Protein AF-A0A533YJF3-F1 (afdb_monomer_lite)

pLDDT: mean 78.31, std 11.24, range [48.12, 91.44]

Foldseek 3Di:
DAAEEEEELVQACVVVVLPDDPNPVSSVVVLVVVLVVCVVQVHAYEYEYECAPPADQDWDWDQDSNHTYIYDHHPDGSVVVQVVVCVVCPPSYDYHYHPVSVVCVVVVSD

Structure (mmCIF, N/CA/C/O backbone):
data_AF-A0A533YJF3-F1
#
_entry.id   AF-A0A533YJF3-F1
#
loop_
_atom_site.group_PDB
_atom_site.id
_atom_site.type_symbol
_atom_site.label_atom_id
_atom_site.label_alt_id
_atom_site.label_comp_id
_atom_site.label_asym_id
_atom_site.label_entity_id
_atom_site.label_seq_id
_atom_site.pdbx_PDB_ins_code
_atom_site.Cartn_x
_atom_site.Cartn_y
_atom_site.Cartn_z
_atom_site.occupancy
_atom_site.B_iso_or_equiv
_atom_site.auth_seq_id
_atom_site.auth_comp_id
_atom_site.auth_asym_id
_atom_site.auth_atom_id
_atom_site.pdbx_PDB_model_num
ATOM 1 N N . MET A 1 1 ? -16.515 4.798 11.829 1.00 59.16 1 MET A N 1
ATOM 2 C CA . MET A 1 1 ? -15.249 5.525 11.594 1.00 59.16 1 MET A CA 1
ATOM 3 C C . MET A 1 1 ? -14.653 4.998 10.298 1.00 59.16 1 MET A C 1
ATOM 5 O O . MET A 1 1 ? -14.738 3.791 10.093 1.00 59.16 1 MET A O 1
ATOM 9 N N . PRO A 1 2 ? -14.149 5.843 9.387 1.00 64.62 2 PRO A N 1
ATOM 10 C CA . PRO A 1 2 ? -13.474 5.351 8.194 1.00 64.62 2 PRO A CA 1
ATOM 11 C C . PRO A 1 2 ? -12.150 4.689 8.591 1.00 64.62 2 PRO A C 1
ATOM 13 O O . PRO A 1 2 ? -11.321 5.322 9.231 1.00 64.62 2 PRO A O 1
ATOM 16 N N . ILE A 1 3 ? -11.971 3.425 8.216 1.00 83.00 3 ILE A N 1
ATOM 17 C CA . ILE A 1 3 ? -10.722 2.689 8.436 1.00 83.00 3 ILE A CA 1
ATOM 18 C C . ILE A 1 3 ? -9.735 3.089 7.336 1.00 83.00 3 ILE A C 1
ATOM 20 O O . ILE A 1 3 ? -10.097 3.099 6.158 1.00 83.00 3 ILE A O 1
ATOM 24 N N . HIS A 1 4 ? -8.505 3.434 7.707 1.00 88.12 4 HIS A N 1
ATOM 25 C CA . HIS A 1 4 ? -7.435 3.755 6.767 1.00 88.12 4 HIS A CA 1
ATOM 26 C C . HIS A 1 4 ? -6.879 2.470 6.154 1.00 88.12 4 HIS A C 1
ATOM 28 O O . HIS A 1 4 ? -6.322 1.626 6.848 1.00 88.12 4 HIS A O 1
ATOM 34 N N . LEU A 1 5 ? -7.011 2.305 4.845 1.00 88.75 5 LEU A N 1
ATOM 35 C CA . LEU A 1 5 ? -6.532 1.116 4.146 1.00 88.75 5 LEU A CA 1
ATOM 36 C C . LEU A 1 5 ? -5.090 1.305 3.698 1.00 88.75 5 LEU A C 1
ATOM 38 O O . LEU A 1 5 ? -4.789 2.261 2.990 1.00 88.75 5 LEU A O 1
ATOM 42 N N . ILE A 1 6 ? -4.207 0.388 4.074 1.00 90.06 6 ILE A N 1
ATOM 43 C CA . ILE A 1 6 ? -2.807 0.371 3.644 1.00 90.06 6 ILE A CA 1
ATOM 44 C C . ILE A 1 6 ? -2.612 -0.860 2.764 1.00 90.06 6 ILE A C 1
ATOM 46 O O . ILE A 1 6 ? -2.769 -1.973 3.246 1.00 90.06 6 ILE A O 1
ATOM 50 N N . ILE A 1 7 ? -2.288 -0.679 1.488 1.00 88.44 7 ILE A N 1
ATOM 51 C CA . ILE A 1 7 ? -2.281 -1.751 0.484 1.00 88.44 7 ILE A CA 1
ATOM 52 C C . ILE A 1 7 ? -0.867 -1.981 -0.053 1.00 88.44 7 ILE A C 1
ATOM 54 O O . ILE A 1 7 ? -0.214 -1.025 -0.462 1.00 88.44 7 ILE A O 1
ATOM 58 N N . ASP A 1 8 ? -0.420 -3.235 -0.138 1.00 88.62 8 ASP A N 1
ATOM 59 C CA . ASP A 1 8 ? 0.775 -3.616 -0.902 1.00 88.62 8 ASP A CA 1
ATOM 60 C C . ASP A 1 8 ? 0.469 -3.646 -2.408 1.00 88.62 8 ASP A C 1
ATOM 62 O O . ASP A 1 8 ? -0.250 -4.507 -2.926 1.00 88.62 8 ASP A O 1
ATOM 66 N N . GLY A 1 9 ? 1.035 -2.686 -3.131 1.00 85.38 9 GLY A N 1
ATOM 67 C CA . GLY A 1 9 ? 0.805 -2.506 -4.553 1.00 85.38 9 GLY A CA 1
ATOM 68 C C . GLY A 1 9 ? 1.432 -3.585 -5.437 1.00 85.38 9 GLY A C 1
ATOM 69 O O . GLY A 1 9 ? 0.842 -3.915 -6.464 1.00 85.38 9 GLY A O 1
ATOM 70 N N . TYR A 1 10 ? 2.590 -4.162 -5.086 1.00 80.62 10 TYR A N 1
ATOM 71 C CA . TYR A 1 10 ? 3.215 -5.199 -5.926 1.00 80.62 10 TYR A CA 1
ATOM 72 C C . TYR A 1 10 ? 2.609 -6.569 -5.701 1.00 80.62 10 TYR A C 1
ATOM 74 O O . TYR A 1 10 ? 2.462 -7.318 -6.669 1.00 80.62 10 TYR A O 1
ATOM 82 N N . ASN A 1 11 ? 2.234 -6.888 -4.464 1.00 81.50 11 ASN A N 1
ATOM 83 C CA . ASN A 1 11 ? 1.509 -8.119 -4.190 1.00 81.50 11 ASN A CA 1
ATOM 84 C C . ASN A 1 11 ? 0.163 -8.107 -4.928 1.00 81.50 11 ASN A C 1
ATOM 86 O O . ASN A 1 11 ? -0.113 -9.003 -5.729 1.00 81.50 11 ASN A O 1
ATOM 90 N N . LEU A 1 12 ? -0.601 -7.015 -4.807 1.00 80.38 12 LEU A N 1
ATOM 91 C CA . LEU A 1 12 ? -1.875 -6.863 -5.508 1.00 80.38 12 LEU A CA 1
ATOM 92 C C . LEU A 1 12 ? -1.720 -6.885 -7.038 1.00 80.38 12 LEU A C 1
ATOM 94 O O . LEU A 1 12 ? -2.510 -7.518 -7.744 1.00 80.38 12 LEU A O 1
ATOM 98 N N . LEU A 1 13 ? -0.673 -6.245 -7.568 1.00 81.69 13 LEU A N 1
ATOM 99 C CA . LEU A 1 13 ? -0.343 -6.314 -8.991 1.00 81.69 13 LEU A CA 1
ATOM 100 C C . LEU A 1 13 ? 0.030 -7.742 -9.417 1.00 81.69 13 LEU A C 1
ATOM 102 O O . LEU A 1 13 ? -0.377 -8.188 -10.488 1.00 81.69 13 LEU A O 1
ATOM 106 N N . GLY A 1 14 ? 0.774 -8.471 -8.585 1.00 77.56 14 GLY A N 1
ATOM 107 C CA . GLY A 1 14 ? 1.148 -9.869 -8.784 1.00 77.56 14 GLY A CA 1
ATOM 108 C C . GLY A 1 14 ? -0.039 -10.805 -8.870 1.00 77.56 14 GLY A C 1
ATOM 109 O O . GLY A 1 14 ? -0.146 -11.552 -9.845 1.00 77.56 14 GLY A O 1
ATOM 110 N N . VAL A 1 15 ? -0.960 -10.708 -7.913 1.00 73.50 15 VAL A N 1
ATOM 111 C CA . VAL A 1 15 ? -2.160 -11.551 -7.875 1.00 73.50 15 VAL A CA 1
ATOM 112 C C . VAL A 1 15 ? -3.065 -11.297 -9.083 1.00 73.50 15 VAL A C 1
ATOM 114 O O . VAL A 1 15 ? -3.593 -12.242 -9.664 1.00 73.50 15 VAL A O 1
ATOM 117 N N . ARG A 1 16 ? -3.148 -10.054 -9.573 1.00 73.31 16 ARG A N 1
ATOM 118 C CA . ARG A 1 16 ? -3.883 -9.710 -10.807 1.00 73.31 16 ARG A CA 1
ATOM 119 C C . ARG A 1 16 ? -3.207 -10.177 -12.107 1.00 73.31 16 ARG A C 1
ATOM 121 O O . ARG A 1 16 ? -3.606 -9.763 -13.195 1.00 73.31 16 ARG A O 1
ATOM 128 N N . GLY A 1 17 ? -2.151 -10.992 -12.034 1.00 68.75 17 GLY A N 1
ATOM 129 C CA . GLY A 1 17 ? -1.367 -11.406 -13.205 1.00 68.75 17 GLY A CA 1
ATOM 130 C C . GLY A 1 17 ? -0.593 -10.242 -13.837 1.00 68.75 17 GLY A C 1
ATOM 131 O O . GLY A 1 17 ? -0.248 -10.247 -15.026 1.00 68.75 17 GLY A O 1
ATOM 132 N N . GLY A 1 18 ? -0.339 -9.194 -13.054 1.00 66.88 18 GLY A N 1
ATOM 133 C CA . GLY A 1 18 ? 0.171 -7.918 -13.524 1.00 66.88 18 GLY A CA 1
ATOM 134 C C . GLY A 1 18 ? 1.687 -7.848 -13.712 1.00 66.88 18 GLY A C 1
ATOM 135 O O . GLY A 1 18 ? 2.180 -6.902 -14.313 1.00 66.88 18 GLY A O 1
ATOM 136 N N . LEU A 1 19 ? 2.430 -8.869 -13.277 1.00 67.00 19 LEU A N 1
ATOM 137 C CA . LEU A 1 19 ? 3.902 -8.877 -13.295 1.00 67.00 19 LEU A CA 1
ATOM 138 C C . LEU A 1 19 ? 4.534 -9.235 -14.654 1.00 67.00 19 LEU A C 1
ATOM 140 O O . LEU A 1 19 ? 5.758 -9.262 -14.768 1.00 67.00 19 LEU A O 1
ATOM 144 N N . ARG A 1 20 ? 3.727 -9.515 -15.686 1.00 69.75 20 ARG A N 1
ATOM 145 C CA . ARG A 1 20 ? 4.179 -9.780 -17.068 1.00 69.75 20 ARG A CA 1
ATOM 146 C C . ARG A 1 20 ? 3.738 -8.657 -18.012 1.00 69.75 20 ARG A C 1
ATOM 148 O O . ARG A 1 20 ? 2.610 -8.182 -17.887 1.00 69.75 20 ARG A O 1
ATOM 155 N N . GLY A 1 21 ? 4.567 -8.296 -18.993 1.00 76.44 21 GLY A N 1
ATOM 156 C CA . GLY A 1 21 ? 4.271 -7.229 -19.962 1.00 76.44 21 GLY A CA 1
ATOM 157 C C . GLY A 1 21 ? 4.566 -5.831 -19.412 1.00 76.44 21 GLY A C 1
ATOM 158 O O . GLY A 1 21 ? 5.531 -5.659 -18.672 1.00 76.44 21 GLY A O 1
ATOM 159 N N . ASP A 1 22 ? 3.742 -4.843 -19.768 1.00 80.62 22 ASP A N 1
ATOM 160 C CA . ASP A 1 22 ? 3.894 -3.458 -19.306 1.00 80.62 22 ASP A CA 1
ATOM 161 C C . ASP A 1 22 ? 3.424 -3.300 -17.848 1.00 80.62 22 ASP A C 1
ATOM 163 O O . ASP A 1 22 ? 2.250 -3.069 -17.551 1.00 80.62 22 ASP A O 1
ATOM 167 N N . VAL A 1 23 ? 4.362 -3.502 -16.921 1.00 80.44 23 VAL A N 1
ATOM 168 C CA . VAL A 1 23 ? 4.137 -3.403 -15.470 1.00 80.44 23 VAL A CA 1
ATOM 169 C C . VAL A 1 23 ? 3.732 -1.983 -15.067 1.00 80.44 23 VAL A C 1
ATOM 171 O O . VAL A 1 23 ? 2.938 -1.825 -14.141 1.00 80.44 23 VAL A O 1
ATOM 174 N N . GLU A 1 24 ? 4.226 -0.963 -15.769 1.00 80.00 24 GLU A N 1
ATOM 175 C CA . GLU A 1 24 ? 3.951 0.436 -15.442 1.00 80.00 24 GLU A CA 1
ATOM 176 C C . GLU A 1 24 ? 2.514 0.814 -15.810 1.00 80.00 24 GLU A C 1
ATOM 178 O O . GLU A 1 24 ? 1.769 1.325 -14.974 1.00 80.00 24 GLU A O 1
ATOM 183 N N . ALA A 1 25 ? 2.055 0.441 -17.008 1.00 83.06 25 ALA A N 1
ATOM 184 C CA . ALA A 1 25 ? 0.659 0.642 -17.399 1.00 83.06 25 ALA A CA 1
ATOM 185 C C . ALA A 1 25 ? -0.323 -0.070 -16.450 1.00 83.06 25 ALA A C 1
ATOM 187 O O . ALA A 1 25 ? -1.403 0.445 -16.144 1.00 83.06 25 ALA A O 1
ATOM 188 N N . LYS A 1 26 ? 0.053 -1.253 -15.953 1.00 83.75 26 LYS A N 1
ATOM 189 C CA . LYS A 1 26 ? -0.765 -2.021 -15.008 1.00 83.75 26 LYS A CA 1
ATOM 190 C C . LYS A 1 26 ? -0.738 -1.447 -13.593 1.00 83.75 26 LYS A C 1
ATOM 192 O O . LYS A 1 26 ? -1.768 -1.475 -12.923 1.00 83.75 26 LYS A O 1
ATOM 197 N N . ARG A 1 27 ? 0.393 -0.894 -13.150 1.00 83.69 27 ARG A N 1
ATOM 198 C CA . ARG A 1 27 ? 0.491 -0.100 -11.916 1.00 83.69 27 ARG A CA 1
ATOM 199 C C . ARG A 1 27 ? -0.468 1.090 -11.979 1.00 83.69 27 ARG A C 1
ATOM 201 O O . ARG A 1 27 ? -1.263 1.273 -11.063 1.00 83.69 27 ARG A O 1
ATOM 208 N N . GLU A 1 28 ? -0.453 1.845 -13.073 1.00 84.62 28 GLU A N 1
ATOM 209 C CA . GLU A 1 28 ? -1.360 2.982 -13.274 1.00 84.62 28 GLU A CA 1
ATOM 210 C C . GLU A 1 28 ? -2.835 2.551 -13.335 1.00 84.62 28 GLU A C 1
ATOM 212 O O . GLU A 1 28 ? -3.717 3.208 -12.781 1.00 84.62 28 GLU A O 1
ATOM 217 N N . ALA A 1 29 ? -3.138 1.411 -13.965 1.00 86.25 29 ALA A N 1
ATOM 218 C CA . ALA A 1 29 ? -4.478 0.825 -13.917 1.00 86.25 29 ALA A CA 1
ATOM 219 C C . ALA A 1 29 ? -4.901 0.463 -12.481 1.00 86.25 29 ALA A C 1
ATOM 221 O O . ALA A 1 29 ? -6.015 0.784 -12.075 1.00 86.25 29 ALA A O 1
ATOM 222 N N . LEU A 1 30 ? -4.000 -0.127 -11.690 1.00 85.38 30 LEU A N 1
ATOM 223 C CA . LEU A 1 30 ? -4.269 -0.476 -10.297 1.00 85.38 30 LEU A CA 1
ATOM 224 C C . LEU A 1 30 ? -4.567 0.760 -9.438 1.00 85.38 30 LEU A C 1
ATOM 226 O O . LEU A 1 30 ? -5.522 0.754 -8.663 1.00 85.38 30 LEU A O 1
ATOM 230 N N . ILE A 1 31 ? -3.777 1.825 -9.591 1.00 87.19 31 ILE A N 1
ATOM 231 C CA . ILE A 1 31 ? -3.993 3.095 -8.885 1.00 87.19 31 ILE A CA 1
ATOM 232 C C . ILE A 1 31 ? -5.381 3.653 -9.227 1.00 87.19 31 ILE A C 1
ATOM 234 O O . ILE A 1 31 ? -6.135 4.016 -8.326 1.00 87.19 31 ILE A O 1
ATOM 238 N N . ARG A 1 32 ? -5.771 3.654 -10.507 1.00 88.31 32 ARG A N 1
ATOM 239 C CA . ARG A 1 32 ? -7.107 4.111 -10.929 1.00 88.31 32 ARG A CA 1
ATOM 240 C C . ARG A 1 32 ? -8.239 3.274 -10.329 1.00 88.31 32 ARG A C 1
ATOM 242 O O . ARG A 1 32 ? -9.220 3.836 -9.840 1.00 88.31 32 ARG A O 1
ATOM 249 N N . ASP A 1 33 ? -8.095 1.953 -10.299 1.00 86.31 33 ASP A N 1
ATOM 250 C CA . ASP A 1 33 ? -9.098 1.060 -9.707 1.00 86.31 33 ASP A CA 1
ATOM 251 C C . ASP A 1 33 ? -9.288 1.318 -8.206 1.00 86.31 33 ASP A C 1
ATOM 253 O O . ASP A 1 33 ? -10.420 1.384 -7.710 1.00 86.31 33 ASP A O 1
ATOM 257 N N . LEU A 1 34 ? -8.180 1.498 -7.481 1.00 85.88 34 LEU A N 1
ATOM 258 C CA . LEU A 1 34 ? -8.188 1.807 -6.053 1.00 85.88 34 LEU A CA 1
ATOM 259 C C . LEU A 1 34 ? -8.771 3.196 -5.775 1.00 85.88 34 LEU A C 1
ATOM 261 O O . LEU A 1 34 ? -9.487 3.371 -4.789 1.00 85.88 34 LEU A O 1
ATOM 265 N N . ALA A 1 35 ? -8.549 4.167 -6.662 1.00 87.81 35 ALA A N 1
ATOM 266 C CA . ALA A 1 35 ? -9.127 5.500 -6.541 1.00 87.81 35 ALA A CA 1
ATOM 267 C C . ALA A 1 35 ? -10.652 5.443 -6.680 1.00 87.81 35 ALA A C 1
ATOM 269 O O . ALA A 1 35 ? -11.380 6.034 -5.877 1.00 87.81 35 ALA A O 1
ATOM 270 N N . GLY A 1 36 ? -11.143 4.640 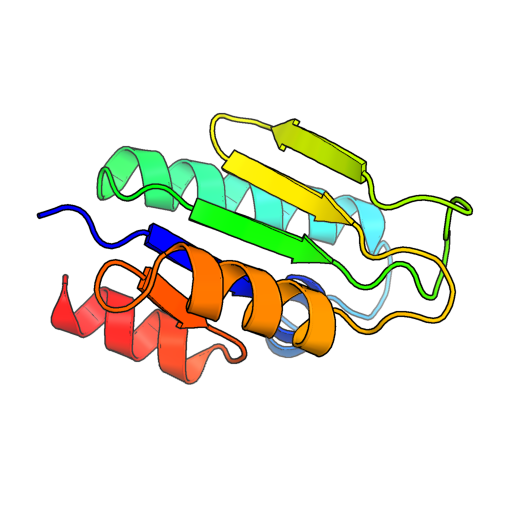-7.630 1.00 87.00 36 GLY A N 1
ATOM 271 C CA . GLY A 1 36 ? -12.566 4.340 -7.767 1.00 87.00 36 GLY A CA 1
ATOM 272 C C . GLY A 1 36 ? -13.139 3.632 -6.535 1.00 87.00 36 GLY A C 1
ATOM 273 O O . GLY A 1 36 ? -14.240 3.959 -6.092 1.00 87.00 36 GLY A O 1
ATOM 274 N N . TYR A 1 37 ? -12.400 2.694 -5.932 1.00 83.25 37 TYR A N 1
ATOM 275 C CA . TYR A 1 37 ? -12.813 2.050 -4.680 1.00 83.25 37 TYR A CA 1
ATOM 276 C C . TYR A 1 37 ? -12.928 3.055 -3.527 1.00 83.25 37 TYR A C 1
ATOM 278 O O . TYR A 1 37 ? -13.963 3.103 -2.856 1.00 83.25 37 TYR A O 1
ATOM 286 N N . ARG A 1 38 ? -11.909 3.904 -3.347 1.00 85.56 38 ARG A N 1
ATOM 287 C CA . ARG A 1 38 ? -11.911 4.989 -2.361 1.00 85.56 38 ARG A CA 1
ATOM 288 C C . ARG A 1 38 ? -13.110 5.915 -2.550 1.00 85.56 38 ARG A C 1
ATOM 290 O O . ARG A 1 38 ? -13.776 6.220 -1.569 1.00 85.56 38 ARG A O 1
ATOM 297 N N . GLN A 1 39 ? -13.409 6.353 -3.775 1.00 85.38 39 GLN A N 1
ATOM 298 C CA . GLN A 1 39 ? -14.561 7.230 -4.031 1.00 85.38 39 GLN A CA 1
ATOM 299 C C . GLN A 1 39 ? -15.893 6.569 -3.664 1.00 85.38 39 GLN A C 1
ATOM 301 O O . GLN A 1 39 ? -16.766 7.232 -3.112 1.00 85.38 39 GLN A O 1
ATOM 306 N N . ARG A 1 40 ? -16.048 5.266 -3.929 1.00 83.69 40 ARG A N 1
ATOM 307 C CA . ARG A 1 40 ? -17.278 4.532 -3.597 1.00 83.69 40 ARG A CA 1
ATOM 308 C C . ARG A 1 40 ? -17.456 4.297 -2.099 1.00 83.69 40 ARG A C 1
ATOM 310 O O . ARG A 1 40 ? -18.583 4.333 -1.620 1.00 83.69 40 ARG A O 1
ATOM 317 N N . LYS A 1 41 ? -16.373 3.998 -1.374 1.00 82.19 41 LYS A N 1
ATOM 318 C CA . LYS A 1 41 ? -16.432 3.598 0.044 1.00 82.19 41 LYS A CA 1
ATOM 319 C C . LYS A 1 41 ? -16.122 4.729 1.029 1.00 82.19 41 LYS A C 1
ATOM 321 O O . LYS A 1 41 ? -16.501 4.639 2.189 1.00 82.19 41 LYS A O 1
ATOM 326 N N . GLY A 1 42 ? -15.441 5.787 0.594 1.00 83.88 42 GLY A N 1
ATOM 327 C CA . GLY A 1 42 ? -15.068 6.933 1.431 1.00 83.88 42 GLY A CA 1
ATOM 328 C C . GLY A 1 42 ? -13.914 6.672 2.408 1.00 83.88 42 GLY A C 1
ATOM 329 O O . GLY A 1 42 ? -13.598 7.538 3.220 1.00 83.88 42 GLY A O 1
ATOM 330 N N . HIS A 1 43 ? -13.273 5.504 2.345 1.00 85.12 43 HIS A N 1
ATOM 331 C CA . HIS A 1 43 ? -12.121 5.175 3.184 1.00 85.12 43 HIS A CA 1
ATOM 332 C C . HIS A 1 43 ? -10.832 5.785 2.618 1.00 85.12 43 HIS A C 1
ATOM 334 O O . HIS A 1 43 ? -10.595 5.663 1.414 1.00 85.12 43 HIS A O 1
ATOM 340 N N . PRO A 1 44 ? -9.978 6.417 3.443 1.00 88.25 44 PRO A N 1
ATOM 341 C CA . PRO A 1 44 ? -8.617 6.754 3.045 1.00 88.25 44 PRO A CA 1
ATOM 342 C C . PRO A 1 44 ? -7.871 5.492 2.609 1.00 88.25 44 PRO A C 1
ATOM 344 O O . PRO A 1 44 ? -7.991 4.450 3.252 1.00 88.25 44 PRO A O 1
ATOM 347 N N . VAL A 1 45 ? -7.121 5.580 1.513 1.00 90.06 45 VAL A N 1
ATOM 348 C CA . VAL A 1 45 ? -6.338 4.460 0.986 1.00 90.06 45 VAL A CA 1
ATOM 349 C C . VAL A 1 45 ? -4.926 4.954 0.696 1.00 90.06 45 VAL A C 1
ATOM 351 O O . VAL A 1 45 ? -4.747 5.914 -0.062 1.00 90.06 45 VAL A O 1
ATOM 354 N N . THR A 1 46 ? -3.949 4.263 1.271 1.00 91.44 46 THR A N 1
ATOM 355 C CA . THR A 1 46 ? -2.524 4.415 0.996 1.00 91.44 46 THR A CA 1
ATOM 356 C C . THR A 1 46 ? -2.013 3.151 0.317 1.00 91.44 46 THR A C 1
ATOM 358 O O . THR A 1 46 ? -2.215 2.048 0.814 1.00 91.44 46 THR A O 1
ATOM 361 N N . VAL A 1 47 ? -1.346 3.294 -0.823 1.00 90.31 47 VAL A N 1
ATOM 362 C CA . VAL A 1 47 ? -0.767 2.184 -1.587 1.00 90.31 47 VAL A CA 1
ATOM 363 C C . VAL A 1 47 ? 0.744 2.255 -1.475 1.00 90.31 47 VAL A C 1
ATOM 365 O O . VAL A 1 47 ? 1.339 3.264 -1.840 1.00 90.31 47 VAL A O 1
ATOM 368 N N . VAL A 1 48 ? 1.367 1.189 -0.990 1.00 89.56 48 VAL A N 1
ATOM 369 C CA . VAL A 1 48 ? 2.813 1.080 -0.829 1.00 89.56 48 VAL A CA 1
ATOM 370 C C . VAL A 1 48 ? 3.381 0.227 -1.955 1.00 89.56 48 VAL A C 1
ATOM 372 O O . VAL A 1 48 ? 2.980 -0.917 -2.143 1.00 89.56 48 VAL A O 1
ATOM 375 N N . PHE A 1 49 ? 4.333 0.767 -2.705 1.00 86.19 49 PHE A N 1
ATOM 376 C CA . PHE A 1 49 ? 5.069 0.039 -3.730 1.00 86.19 49 PHE A CA 1
ATOM 377 C C . PHE A 1 49 ? 6.534 -0.115 -3.328 1.00 86.19 49 PHE A C 1
ATOM 379 O O . PHE A 1 49 ? 7.198 0.864 -2.992 1.00 86.19 49 PHE A O 1
ATOM 386 N N . ASP A 1 50 ? 7.051 -1.337 -3.434 1.00 80.12 50 ASP A N 1
ATOM 387 C CA . ASP A 1 50 ? 8.467 -1.628 -3.221 1.00 80.12 50 ASP A CA 1
ATOM 388 C C . ASP A 1 50 ? 9.363 -0.914 -4.259 1.00 80.12 50 ASP A C 1
ATOM 390 O O . ASP A 1 50 ? 9.225 -1.069 -5.476 1.00 80.12 50 ASP A O 1
ATOM 394 N N . GLY A 1 51 ? 10.305 -0.106 -3.783 1.00 66.75 51 GLY A N 1
ATOM 395 C CA . GLY A 1 51 ? 11.260 0.637 -4.597 1.00 66.75 51 GLY A CA 1
ATOM 396 C C . GLY A 1 51 ? 12.309 -0.217 -5.321 1.00 66.75 51 GLY A C 1
ATOM 397 O O . GLY A 1 51 ? 13.128 0.351 -6.045 1.00 66.75 51 GLY A O 1
ATOM 398 N N . TRP A 1 52 ? 12.306 -1.549 -5.181 1.00 57.03 52 TRP A N 1
ATOM 399 C CA . TRP A 1 52 ? 13.368 -2.448 -5.661 1.00 57.03 52 TRP A CA 1
ATOM 400 C C . TRP A 1 52 ? 13.820 -2.246 -7.123 1.00 57.03 52 TRP A C 1
ATOM 402 O O . TRP A 1 52 ? 14.990 -2.454 -7.434 1.00 57.03 52 TRP A O 1
ATOM 412 N N . ARG A 1 53 ? 12.938 -1.819 -8.041 1.00 53.00 53 ARG A N 1
ATOM 413 C CA . ARG A 1 53 ? 13.271 -1.676 -9.478 1.00 53.00 53 ARG A CA 1
ATOM 414 C C . ARG A 1 53 ? 13.667 -0.274 -9.947 1.00 53.00 53 ARG A C 1
ATOM 416 O O . ARG A 1 53 ? 14.236 -0.157 -11.028 1.00 53.00 53 ARG A O 1
ATOM 423 N N . SER A 1 54 ? 13.373 0.777 -9.186 1.00 53.59 54 SER A N 1
ATOM 424 C CA . SER A 1 54 ? 13.531 2.172 -9.654 1.00 53.59 54 SER A CA 1
ATOM 425 C C . SER A 1 54 ? 14.014 3.122 -8.552 1.00 53.59 54 SER A C 1
ATOM 427 O O . SER A 1 54 ? 13.932 4.337 -8.707 1.00 53.59 54 SER A O 1
ATOM 429 N N . GLY A 1 55 ? 14.456 2.563 -7.421 1.00 52.41 55 GLY A N 1
ATOM 430 C CA . GLY A 1 55 ? 14.574 3.239 -6.134 1.00 52.41 55 GLY A CA 1
ATOM 431 C C . GLY A 1 55 ? 15.353 4.547 -6.169 1.00 52.41 55 GLY A C 1
ATOM 432 O O . GLY A 1 55 ? 16.553 4.578 -6.436 1.00 52.41 55 GLY A O 1
ATOM 433 N N . HIS A 1 56 ? 14.661 5.623 -5.806 1.00 55.09 56 HIS A N 1
ATOM 434 C CA . HIS A 1 56 ? 15.305 6.823 -5.302 1.00 55.09 56 HIS A CA 1
ATOM 435 C C . HIS A 1 56 ? 15.904 6.533 -3.909 1.00 55.09 56 HIS A C 1
ATOM 437 O O . HIS A 1 56 ? 15.391 5.679 -3.179 1.00 55.09 56 HIS A O 1
ATOM 443 N N . PRO A 1 57 ? 16.957 7.259 -3.493 1.00 60.06 57 PRO A N 1
ATOM 444 C CA . PRO A 1 57 ? 17.581 7.076 -2.177 1.00 60.06 57 PRO A CA 1
ATOM 445 C C . PRO A 1 57 ? 16.657 7.423 -0.995 1.00 60.06 57 PRO A C 1
ATOM 447 O O . PRO A 1 57 ? 17.001 7.162 0.154 1.00 60.06 57 PRO A O 1
ATOM 450 N N . VAL A 1 58 ? 15.486 8.006 -1.262 1.00 66.19 58 VAL A N 1
ATOM 451 C CA . VAL A 1 58 ? 14.512 8.447 -0.261 1.00 66.19 58 VAL A CA 1
ATOM 452 C C . VAL A 1 58 ? 13.134 7.872 -0.557 1.00 66.19 58 VAL A C 1
ATOM 454 O O . VAL A 1 58 ? 12.764 7.689 -1.719 1.00 66.19 58 VAL A O 1
ATOM 457 N N . GLU A 1 59 ? 12.367 7.637 0.505 1.00 76.56 59 GLU A N 1
ATOM 458 C CA . GLU A 1 59 ? 10.937 7.354 0.405 1.00 76.56 59 GLU A CA 1
ATOM 459 C C . GLU A 1 59 ? 10.221 8.521 -0.280 1.00 76.56 59 GLU A C 1
ATOM 461 O O . GLU A 1 59 ? 10.496 9.691 0.005 1.00 76.56 59 GLU A O 1
ATOM 466 N N . ARG A 1 60 ? 9.293 8.209 -1.186 1.00 79.19 60 ARG A N 1
ATOM 467 C CA . ARG A 1 60 ? 8.442 9.217 -1.825 1.00 79.19 60 ARG A CA 1
ATOM 468 C C . ARG A 1 60 ? 6.981 8.890 -1.601 1.00 79.19 60 ARG A C 1
ATOM 470 O O . ARG A 1 60 ? 6.518 7.849 -2.045 1.00 79.19 60 ARG A O 1
ATOM 477 N N . ALA A 1 61 ? 6.257 9.819 -0.990 1.00 83.75 61 ALA A N 1
ATOM 478 C CA . ALA A 1 61 ? 4.803 9.823 -0.973 1.00 83.75 61 ALA A CA 1
ATOM 479 C C . ALA A 1 61 ? 4.287 10.780 -2.054 1.00 83.75 61 ALA A C 1
ATOM 481 O O . ALA A 1 61 ? 4.802 11.889 -2.218 1.00 83.75 61 ALA A O 1
ATOM 482 N N . GLN A 1 62 ? 3.284 10.353 -2.812 1.00 85.81 62 GLN A N 1
ATOM 483 C CA . GLN A 1 62 ? 2.673 11.151 -3.863 1.00 85.81 62 GLN A CA 1
ATOM 484 C C . GLN A 1 62 ? 1.162 10.964 -3.852 1.00 85.81 62 GLN A C 1
ATOM 486 O O . GLN A 1 62 ? 0.670 9.842 -3.786 1.00 85.81 62 GLN A O 1
ATOM 491 N N . TRP A 1 63 ? 0.421 12.062 -3.958 1.00 86.31 63 TRP A N 1
ATOM 492 C CA . TRP A 1 63 ? -1.030 12.004 -4.075 1.00 86.31 63 TRP A CA 1
ATOM 493 C C . TRP A 1 63 ? -1.426 11.764 -5.533 1.00 86.31 63 TRP A C 1
ATOM 495 O O . TRP A 1 63 ? -1.060 12.534 -6.422 1.00 86.31 63 TRP A O 1
ATOM 505 N N . ARG A 1 64 ? -2.163 10.680 -5.783 1.00 83.31 64 ARG A N 1
ATOM 506 C CA . ARG A 1 64 ? -2.634 10.253 -7.108 1.00 83.31 64 ARG A CA 1
ATOM 507 C C . ARG A 1 64 ? -4.121 9.957 -7.021 1.00 83.31 64 ARG A C 1
ATOM 509 O O . ARG A 1 64 ? -4.506 9.071 -6.273 1.00 83.31 64 ARG A O 1
ATOM 516 N N . GLU A 1 65 ? -4.960 10.688 -7.753 1.00 82.56 65 GLU A N 1
ATOM 517 C CA . GLU A 1 65 ? -6.413 10.421 -7.797 1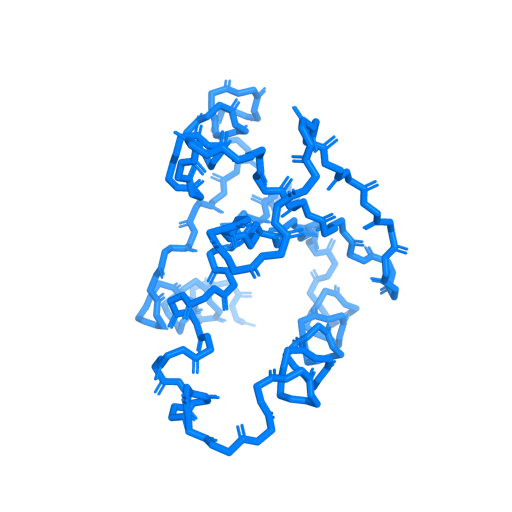.00 82.56 65 GLU A CA 1
ATOM 518 C C . GLU A 1 65 ? -7.077 10.371 -6.393 1.00 82.56 65 GLU A C 1
ATOM 520 O O . GLU A 1 65 ? -8.028 9.631 -6.137 1.00 82.56 65 GLU A O 1
ATOM 525 N N . GLY A 1 66 ? -6.545 11.144 -5.435 1.00 83.25 66 GLY A N 1
ATOM 526 C CA . GLY A 1 66 ? -6.993 11.155 -4.036 1.00 83.25 66 GLY A CA 1
ATOM 527 C C . GLY A 1 66 ? -6.511 9.975 -3.179 1.00 83.25 66 GLY A C 1
ATOM 528 O O . GLY A 1 66 ? -6.884 9.897 -2.011 1.00 83.25 66 GLY A O 1
ATOM 529 N N . LEU A 1 67 ? -5.693 9.081 -3.732 1.00 89.06 67 LEU A N 1
ATOM 530 C CA . LEU A 1 67 ? -4.929 8.067 -3.009 1.00 89.06 67 LEU A CA 1
ATOM 531 C C . LEU A 1 67 ? -3.568 8.620 -2.608 1.00 89.06 67 LEU A C 1
ATOM 533 O O . LEU A 1 67 ? -2.957 9.388 -3.354 1.00 89.06 67 LEU A O 1
ATOM 537 N N . GLU A 1 68 ? -3.057 8.155 -1.478 1.00 91.00 68 GLU A N 1
ATOM 538 C CA . GLU A 1 68 ? -1.655 8.346 -1.137 1.00 91.00 68 GLU A CA 1
ATOM 539 C C . GLU A 1 68 ? -0.851 7.164 -1.687 1.00 91.00 68 GLU A C 1
ATOM 541 O O . GLU A 1 68 ? -1.130 6.011 -1.382 1.00 91.00 68 GLU A O 1
ATOM 546 N N . VAL A 1 69 ? 0.140 7.424 -2.530 1.00 89.75 69 VAL A N 1
ATOM 547 C CA . VAL A 1 69 ? 1.011 6.393 -3.096 1.00 89.75 69 VAL A CA 1
ATOM 548 C C . VAL A 1 69 ? 2.405 6.568 -2.520 1.00 89.75 69 VAL A C 1
ATOM 550 O O . VAL A 1 69 ? 3.059 7.578 -2.774 1.00 89.75 69 VAL A O 1
ATOM 553 N N . VAL A 1 70 ? 2.861 5.587 -1.751 1.00 89.19 70 VAL A N 1
ATOM 554 C CA . VAL A 1 70 ? 4.163 5.585 -1.085 1.00 89.19 70 VAL A CA 1
ATOM 555 C C . VAL A 1 70 ? 5.092 4.607 -1.790 1.00 89.19 70 VAL A C 1
ATOM 557 O O . VAL A 1 70 ? 4.764 3.444 -1.993 1.00 89.19 70 VAL A O 1
ATOM 560 N N . TYR A 1 71 ? 6.273 5.078 -2.154 1.00 86.31 71 TYR A N 1
ATOM 561 C CA . TYR A 1 71 ? 7.349 4.273 -2.711 1.00 86.31 71 TYR A CA 1
ATOM 562 C C . TYR A 1 71 ? 8.405 4.070 -1.636 1.00 86.31 71 TYR A C 1
ATOM 564 O O . TYR A 1 71 ? 8.943 5.060 -1.129 1.00 86.31 71 TYR A O 1
ATOM 572 N N . SER A 1 72 ? 8.704 2.813 -1.298 1.00 83.44 72 SER A N 1
ATOM 573 C CA . SER A 1 72 ? 9.763 2.520 -0.331 1.00 83.44 72 SER A CA 1
ATOM 574 C C . SER A 1 72 ? 11.125 2.978 -0.862 1.00 83.44 72 SER A C 1
ATOM 576 O O . SER A 1 72 ? 11.359 3.058 -2.075 1.00 83.44 72 SER A O 1
ATOM 578 N N . ARG A 1 73 ? 12.036 3.322 0.054 1.00 81.56 73 ARG A N 1
ATOM 579 C CA . ARG A 1 73 ? 13.415 3.679 -0.311 1.00 81.56 73 ARG A CA 1
ATOM 580 C C . ARG A 1 73 ? 14.177 2.454 -0.818 1.00 81.56 73 ARG A C 1
ATOM 582 O O . ARG A 1 73 ? 13.842 1.316 -0.489 1.00 81.56 73 ARG A O 1
ATOM 589 N N . GLN A 1 74 ? 15.255 2.683 -1.564 1.00 74.56 74 GLN A N 1
ATOM 590 C CA . GLN A 1 74 ? 16.145 1.597 -1.977 1.00 74.56 74 GLN A CA 1
ATOM 591 C C . GLN A 1 74 ? 16.667 0.814 -0.754 1.00 74.56 74 GLN A C 1
ATOM 593 O O . GLN A 1 74 ? 17.189 1.404 0.191 1.00 74.56 74 GLN A O 1
ATOM 598 N N . GLY A 1 75 ? 16.511 -0.514 -0.773 1.00 74.25 75 GLY A N 1
ATOM 599 C CA . GLY A 1 75 ? 16.904 -1.398 0.333 1.00 74.25 75 GLY A CA 1
ATOM 600 C C . GLY A 1 75 ? 15.872 -1.538 1.461 1.00 74.25 75 GLY A C 1
ATOM 601 O O . GLY A 1 75 ? 16.133 -2.264 2.415 1.00 74.25 75 GLY A O 1
ATOM 602 N N . GLU A 1 76 ? 14.708 -0.885 1.366 1.00 81.50 76 GLU A N 1
ATOM 603 C CA . GLU A 1 76 ? 13.573 -1.076 2.277 1.00 81.50 76 GLU A CA 1
ATOM 604 C C . GLU A 1 76 ? 12.412 -1.770 1.558 1.00 81.50 76 GLU A C 1
ATOM 606 O O . GLU A 1 76 ? 12.005 -1.359 0.471 1.00 81.50 76 GLU A O 1
ATOM 611 N N . THR A 1 77 ? 11.847 -2.796 2.191 1.00 82.81 77 THR A N 1
ATOM 612 C CA . THR A 1 77 ? 10.686 -3.524 1.667 1.00 82.81 77 THR A CA 1
ATOM 613 C C . THR A 1 77 ? 9.386 -2.765 1.912 1.00 82.81 77 THR A C 1
ATOM 615 O O . THR A 1 77 ? 9.253 -2.037 2.903 1.00 82.81 77 THR A O 1
ATOM 618 N N . ALA A 1 78 ? 8.389 -2.990 1.051 1.00 83.81 78 ALA A N 1
ATOM 619 C CA . ALA A 1 78 ? 7.036 -2.468 1.262 1.00 83.81 78 ALA A CA 1
ATOM 620 C C . ALA A 1 78 ? 6.486 -2.852 2.649 1.00 83.81 78 ALA A C 1
ATOM 622 O O . ALA A 1 78 ? 5.959 -1.991 3.350 1.00 83.81 78 ALA A 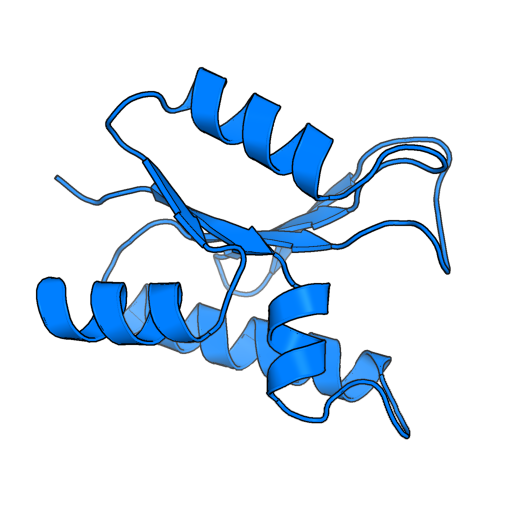O 1
ATOM 623 N N . ASP A 1 79 ? 6.718 -4.087 3.104 1.00 83.88 79 ASP A N 1
ATOM 624 C CA . ASP A 1 79 ? 6.326 -4.568 4.436 1.00 83.88 79 ASP A CA 1
ATOM 625 C C . ASP A 1 79 ? 6.817 -3.676 5.581 1.00 83.88 79 ASP A C 1
ATOM 627 O O . ASP A 1 79 ? 6.098 -3.456 6.556 1.00 83.88 79 ASP A O 1
ATOM 631 N N . THR A 1 80 ? 8.042 -3.154 5.484 1.00 86.94 80 THR A N 1
ATOM 632 C CA . THR A 1 80 ? 8.614 -2.291 6.528 1.00 86.94 80 THR A CA 1
ATOM 633 C C . THR A 1 80 ? 7.876 -0.957 6.593 1.00 86.94 80 THR A C 1
ATOM 635 O O . THR A 1 80 ? 7.524 -0.484 7.675 1.00 86.94 80 THR A O 1
ATOM 638 N N . VAL A 1 81 ? 7.582 -0.373 5.430 1.00 87.62 81 VAL A N 1
ATOM 639 C CA . VAL A 1 81 ? 6.807 0.869 5.328 1.00 87.62 81 VAL A CA 1
ATOM 640 C C . VAL A 1 81 ? 5.377 0.647 5.822 1.00 87.62 81 VAL A C 1
ATOM 642 O O . VAL A 1 81 ? 4.876 1.442 6.614 1.00 87.62 81 VAL A O 1
ATOM 645 N N . ILE A 1 82 ? 4.744 -0.456 5.416 1.00 87.94 82 ILE A N 1
ATOM 646 C CA . ILE A 1 82 ? 3.390 -0.836 5.831 1.00 87.94 82 ILE A CA 1
ATOM 647 C C . ILE A 1 82 ? 3.313 -0.989 7.350 1.00 87.94 82 ILE A C 1
ATOM 649 O O . ILE A 1 82 ? 2.420 -0.408 7.956 1.00 87.94 82 ILE A O 1
ATOM 653 N N . LYS A 1 83 ? 4.258 -1.699 7.982 1.00 86.50 83 LYS A N 1
ATOM 654 C CA . LYS A 1 83 ? 4.316 -1.834 9.448 1.00 86.50 83 LYS A CA 1
ATOM 655 C C . LYS A 1 83 ? 4.421 -0.479 10.138 1.00 86.50 83 LYS A C 1
ATOM 657 O O . LYS A 1 83 ? 3.665 -0.212 11.063 1.00 86.50 83 LYS A O 1
ATOM 662 N N . ARG A 1 84 ? 5.286 0.411 9.643 1.00 88.31 84 ARG A N 1
ATOM 663 C CA . ARG A 1 84 ? 5.449 1.761 10.202 1.00 88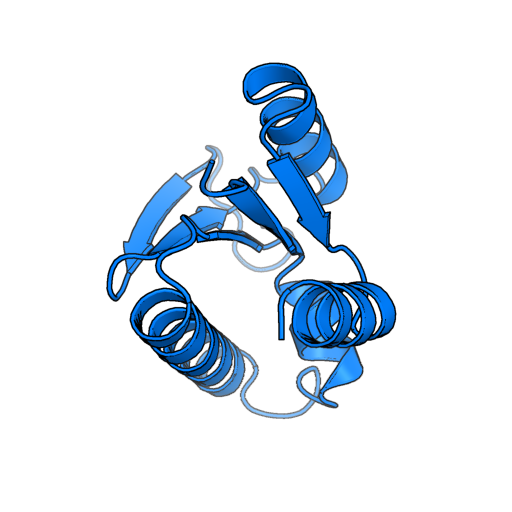.31 84 ARG A CA 1
ATOM 664 C C . ARG A 1 84 ? 4.182 2.610 10.062 1.00 88.31 84 ARG A C 1
ATOM 666 O O . ARG A 1 84 ? 3.869 3.403 10.947 1.00 88.31 84 ARG A O 1
ATOM 673 N N . LEU A 1 85 ? 3.459 2.472 8.951 1.00 86.94 85 LEU A N 1
ATOM 674 C CA . LEU A 1 85 ? 2.163 3.125 8.764 1.00 86.94 85 LEU A CA 1
ATOM 675 C C . LEU A 1 85 ? 1.108 2.508 9.689 1.00 86.94 85 LEU A C 1
ATOM 677 O O . LEU A 1 85 ? 0.381 3.244 10.344 1.00 86.94 85 LEU A O 1
ATOM 681 N N . ALA A 1 86 ? 1.068 1.183 9.806 1.00 86.19 86 ALA A N 1
ATOM 682 C CA . ALA A 1 86 ? 0.130 0.488 10.678 1.00 86.19 86 ALA A CA 1
ATOM 683 C C . ALA A 1 86 ? 0.328 0.861 12.153 1.00 86.19 86 ALA A C 1
ATOM 685 O O . ALA A 1 86 ? -0.635 1.151 12.849 1.00 86.19 86 ALA A O 1
ATOM 686 N N . GLU A 1 87 ? 1.575 0.953 12.618 1.00 86.50 87 GLU A N 1
ATOM 687 C CA . GLU A 1 87 ? 1.901 1.450 13.960 1.00 86.50 87 GLU A CA 1
ATOM 688 C C . GLU A 1 87 ? 1.474 2.910 14.158 1.00 86.50 87 GLU A C 1
ATOM 690 O O . GLU A 1 87 ? 0.992 3.273 15.228 1.00 86.50 87 GLU A O 1
ATOM 695 N N . ARG A 1 88 ? 1.612 3.751 13.123 1.00 86.19 88 ARG A N 1
ATOM 696 C CA . ARG A 1 88 ? 1.206 5.163 13.169 1.00 86.19 88 ARG A CA 1
ATOM 697 C C . ARG A 1 88 ? -0.309 5.334 13.267 1.00 86.19 88 ARG A C 1
ATOM 699 O O . ARG A 1 88 ? -0.762 6.196 14.014 1.00 86.19 88 ARG A O 1
ATOM 706 N N . TYR A 1 89 ? -1.071 4.581 12.478 1.00 82.62 89 TYR A N 1
ATOM 707 C CA . TYR A 1 89 ? -2.534 4.677 12.447 1.00 82.62 89 TYR A CA 1
ATOM 708 C C . TYR A 1 89 ? -3.217 3.788 13.498 1.00 82.62 89 TYR A C 1
ATOM 710 O O . TYR A 1 89 ? -4.393 3.981 13.799 1.00 82.62 89 TYR A O 1
ATOM 718 N N . GLY A 1 90 ? -2.491 2.836 14.085 1.00 82.94 90 GLY A N 1
ATOM 719 C CA . GLY A 1 90 ? -2.976 1.971 15.153 1.00 82.94 90 GLY A CA 1
ATOM 720 C C . GLY A 1 90 ? -4.199 1.150 14.741 1.00 82.94 90 GLY A C 1
ATOM 721 O O . GLY A 1 90 ? -4.245 0.558 13.665 1.00 82.94 90 GLY A O 1
ATOM 722 N N . SER A 1 91 ? -5.210 1.120 15.609 1.00 78.81 91 SER A N 1
ATOM 723 C CA . SER A 1 91 ? -6.462 0.379 15.397 1.00 78.81 91 SER A CA 1
ATOM 724 C C . SER A 1 91 ? -7.369 0.958 14.308 1.00 78.81 91 SER A C 1
ATOM 726 O O . SER A 1 91 ? -8.320 0.294 13.904 1.00 78.81 91 SER A O 1
ATOM 728 N N . ASP A 1 92 ? -7.089 2.171 13.828 1.00 84.12 92 ASP A N 1
ATOM 729 C CA . ASP A 1 92 ? -7.891 2.842 12.803 1.00 84.12 92 ASP A CA 1
ATOM 730 C C . ASP A 1 92 ? -7.393 2.550 11.380 1.00 84.12 92 ASP A C 1
ATOM 732 O O . ASP A 1 92 ? -7.788 3.225 10.427 1.00 84.12 92 ASP A O 1
ATOM 736 N N . CYS A 1 93 ? -6.543 1.532 11.206 1.00 86.00 93 CYS A N 1
ATOM 737 C CA . CYS A 1 93 ? -6.097 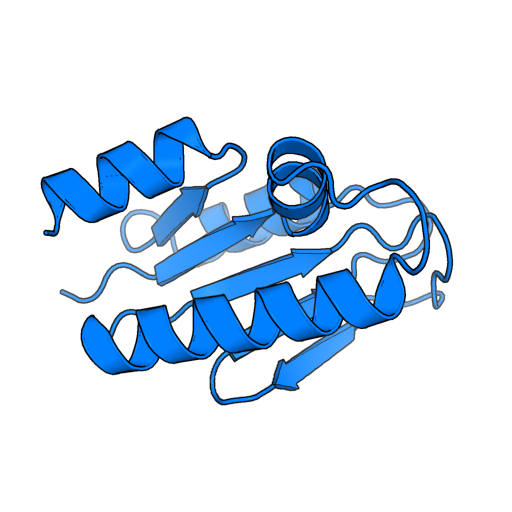1.079 9.896 1.00 86.00 93 CYS A CA 1
ATOM 738 C C . CYS A 1 93 ? -6.307 -0.416 9.662 1.00 86.00 93 CYS A C 1
ATOM 740 O O . CYS A 1 93 ? -6.328 -1.231 10.581 1.00 86.00 93 CYS A O 1
ATOM 742 N N . ALA A 1 94 ? -6.437 -0.764 8.388 1.00 85.19 94 ALA A N 1
ATOM 743 C CA . ALA A 1 94 ? -6.419 -2.131 7.909 1.00 85.19 94 ALA A CA 1
ATOM 744 C C . ALA A 1 94 ? -5.279 -2.270 6.904 1.00 85.19 94 ALA A C 1
ATOM 746 O O . ALA A 1 94 ? -5.229 -1.566 5.893 1.00 85.19 94 ALA A O 1
ATOM 747 N N . VAL A 1 95 ? -4.361 -3.186 7.197 1.00 84.12 95 VAL A N 1
ATOM 748 C CA . VAL A 1 95 ? -3.296 -3.572 6.277 1.00 84.12 95 VAL A CA 1
ATOM 749 C C . VAL A 1 95 ? -3.835 -4.634 5.335 1.00 84.12 95 VAL A C 1
ATOM 751 O O . VAL A 1 95 ? -4.467 -5.594 5.765 1.00 84.12 95 VAL A O 1
ATOM 754 N N . VAL A 1 96 ? -3.561 -4.457 4.052 1.00 81.94 96 VAL A N 1
ATOM 755 C CA . VAL A 1 96 ? -3.859 -5.420 3.011 1.00 81.94 96 VAL A CA 1
ATOM 756 C C . VAL A 1 96 ? -2.576 -5.724 2.260 1.00 81.94 96 VAL A C 1
ATOM 758 O O . VAL A 1 96 ? -2.109 -4.940 1.435 1.00 81.94 96 VAL A O 1
ATOM 761 N N . SER A 1 97 ? -2.024 -6.896 2.528 1.00 72.81 97 SER A N 1
ATOM 762 C CA . SER A 1 97 ? -0.916 -7.440 1.758 1.00 72.81 97 SER A CA 1
ATOM 763 C C . SER A 1 97 ? -1.430 -8.287 0.593 1.00 72.81 97 SER A C 1
ATOM 765 O O . SER A 1 97 ? -0.808 -8.285 -0.458 1.00 72.81 97 SER A O 1
ATOM 767 N N . SER A 1 98 ? -2.574 -8.976 0.725 1.00 65.69 98 SER A N 1
ATOM 768 C CA . SER A 1 98 ? -3.037 -9.974 -0.264 1.00 65.69 98 SER A CA 1
ATOM 769 C C . SER A 1 98 ? -4.474 -9.765 -0.775 1.00 65.69 98 SER A C 1
ATOM 771 O O . SER A 1 98 ? -5.328 -9.198 -0.098 1.00 65.69 98 SER A O 1
ATOM 773 N N . ASP A 1 99 ? -4.792 -10.303 -1.959 1.00 59.56 99 ASP A N 1
ATOM 774 C CA . ASP A 1 99 ? -6.109 -10.152 -2.619 1.00 59.56 99 ASP A CA 1
ATOM 775 C C . ASP A 1 99 ? -7.278 -10.756 -1.809 1.00 59.56 99 ASP A C 1
ATOM 777 O O . ASP A 1 99 ? -8.399 -10.245 -1.825 1.00 59.56 99 ASP A O 1
ATOM 781 N N . HIS A 1 100 ? -7.011 -11.797 -1.007 1.00 58.03 100 HIS A N 1
ATOM 782 C CA . HIS A 1 100 ? -7.991 -12.339 -0.057 1.00 58.03 100 HIS A CA 1
ATOM 783 C C . HIS A 1 100 ? -8.386 -11.321 1.020 1.00 58.03 100 HIS A C 1
ATOM 785 O O . HIS A 1 100 ? -9.547 -11.287 1.426 1.00 58.03 100 HIS A O 1
ATOM 791 N N . GLU A 1 101 ? -7.455 -10.476 1.466 1.00 62.34 101 GLU A N 1
ATOM 792 C CA . GLU A 1 101 ? -7.729 -9.459 2.481 1.00 62.34 101 GLU A CA 1
ATOM 793 C C . GLU A 1 101 ? -8.558 -8.316 1.899 1.00 62.34 101 GLU A C 1
ATOM 795 O O . GLU A 1 101 ? -9.507 -7.895 2.549 1.00 62.34 101 GLU A O 1
ATOM 800 N N . ILE A 1 102 ? -8.306 -7.883 0.653 1.00 62.19 102 ILE A N 1
ATOM 801 C CA . ILE A 1 102 ? -9.175 -6.905 -0.028 1.00 62.19 102 ILE A CA 1
ATOM 802 C C . ILE A 1 102 ? -10.562 -7.495 -0.240 1.00 62.19 102 ILE A C 1
ATOM 804 O O . ILE A 1 102 ? -11.544 -6.830 0.069 1.00 62.19 102 ILE A O 1
ATOM 808 N N . GLY A 1 103 ? -10.670 -8.727 -0.746 1.00 58.47 103 GLY A N 1
ATOM 809 C CA . GLY A 1 103 ? -11.962 -9.364 -0.991 1.00 58.47 103 GLY A CA 1
ATOM 810 C C . GLY A 1 103 ? -12.774 -9.537 0.294 1.00 58.47 103 GLY A C 1
ATOM 811 O O . GLY A 1 103 ? -13.968 -9.244 0.317 1.00 58.47 103 GLY A O 1
ATOM 812 N N . ASN A 1 104 ? -12.128 -9.958 1.381 1.00 61.59 104 ASN A N 1
ATOM 813 C CA . ASN A 1 104 ? -12.776 -10.099 2.682 1.00 61.59 104 ASN A CA 1
ATOM 814 C C . ASN A 1 104 ? -13.097 -8.743 3.310 1.00 61.59 104 ASN A C 1
ATOM 816 O O . ASN A 1 104 ? -14.203 -8.576 3.811 1.00 61.59 104 ASN A O 1
ATOM 820 N N . PHE A 1 105 ? -12.201 -7.758 3.230 1.00 62.53 105 PHE A N 1
ATOM 821 C CA . PHE A 1 105 ? -12.456 -6.408 3.730 1.00 62.53 105 PHE A CA 1
ATOM 822 C C . PHE A 1 105 ? -13.601 -5.741 2.962 1.00 62.53 105 PHE A C 1
ATOM 824 O O . PHE A 1 105 ? -14.510 -5.183 3.574 1.00 62.53 105 PHE A O 1
ATOM 831 N N . ALA A 1 106 ? -13.595 -5.853 1.633 1.00 57.53 106 ALA A N 1
ATOM 832 C CA . ALA A 1 106 ? -14.615 -5.305 0.750 1.00 57.53 106 ALA A CA 1
ATOM 833 C C . ALA A 1 106 ? -15.970 -5.997 0.914 1.00 57.53 106 ALA A C 1
ATOM 835 O O . ALA A 1 106 ? -16.982 -5.339 0.716 1.00 57.53 106 ALA A O 1
ATOM 836 N N . ARG A 1 107 ? -16.009 -7.290 1.274 1.00 59.50 107 ARG A N 1
ATOM 837 C CA . ARG A 1 107 ? -17.254 -7.986 1.648 1.00 59.50 107 ARG A CA 1
ATOM 838 C C . ARG A 1 107 ? -17.718 -7.635 3.060 1.00 59.50 107 ARG A C 1
ATOM 840 O O . ARG A 1 107 ? -18.909 -7.468 3.268 1.00 59.50 107 ARG A O 1
ATOM 847 N N . ALA A 1 108 ? -16.801 -7.533 4.021 1.00 58.00 108 ALA A N 1
ATOM 848 C CA . ALA A 1 108 ? -17.119 -7.245 5.422 1.00 58.00 108 ALA A CA 1
ATOM 849 C C . ALA A 1 108 ? -17.592 -5.798 5.639 1.00 58.00 108 ALA A C 1
ATOM 851 O O . ALA A 1 108 ? -18.394 -5.539 6.529 1.00 58.00 108 ALA A O 1
ATOM 852 N N . HIS A 1 109 ? -17.119 -4.871 4.806 1.00 53.91 109 HIS A N 1
ATOM 853 C CA . HIS A 1 109 ? -17.517 -3.458 4.786 1.00 53.91 109 HIS A CA 1
ATOM 854 C C . HIS A 1 109 ? -18.279 -3.116 3.486 1.00 53.91 109 HIS A C 1
ATOM 856 O O . HIS A 1 109 ? -18.288 -1.971 3.016 1.00 53.91 109 HIS A O 1
ATOM 862 N N . GLY A 1 110 ? -18.845 -4.158 2.866 1.00 48.12 110 GLY A N 1
ATOM 863 C CA . GLY A 1 110 ? -19.553 -4.210 1.588 1.00 48.12 110 GLY A CA 1
ATOM 864 C C . GLY A 1 110 ? -20.990 -3.781 1.704 1.00 48.12 110 GLY A C 1
ATOM 865 O O . GLY A 1 110 ? -21.312 -2.775 1.032 1.00 48.12 110 GLY A O 1
#

Radius of gyration: 13.23 Å; chains: 1; bounding box: 37×24×35 Å

Sequence (11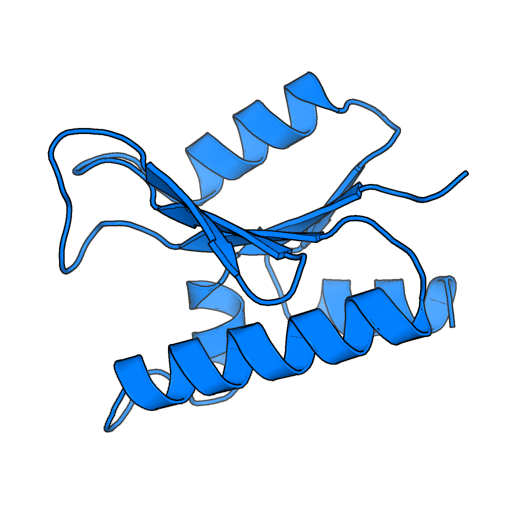0 aa):
MPIHLIIDGYNLLGVRGGLRGDVEAKREALIRDLAGYRQRKGHPVTVVFDGWRSGHPVERAQWREGLEVVYSRQGETADTVIKRLAERYGSDCAVVSSDHEIGNFARAHG

Secondary structure (DSSP, 8-state):
-PPEEEEEHHHHHHHTTTTSS-HHHHHHHHHHHHHHHHHHH---EEEEE-GGGT--SS-EEEEETTEEEEEPPTT--HHHHHHHHHHHHGGGEEEE-SHHHHHHHHHHT-